Protein AF-A0AAD3DUC2-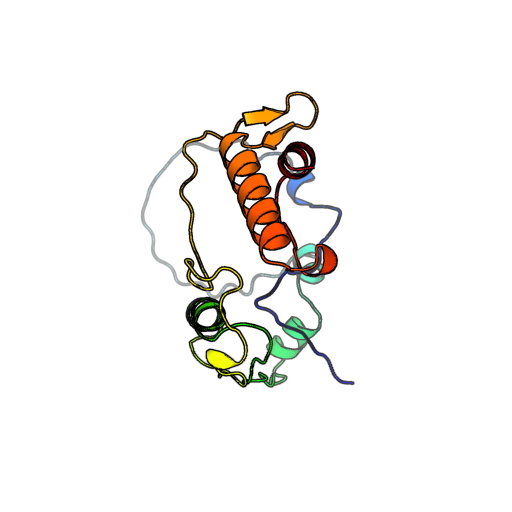F1 (afdb_monomer_lite)

pLDDT: mean 82.4, std 21.51, range [26.19, 97.88]

Secondary structure (DSSP, 8-state):
------TTSPPPP-SS-GGGSS------------------------HHHHHSS-HHHHHHHTTPPP----EE-SS-HHHHHHHHHHTSTT--EESS-GGGG--SSTTS-SS---------EE-TTT--EE-HHHHHHHHHHHHHHHHTT--GGG-----S-HHHHHHH-

Foldseek 3Di:
DDDDDDPLDDFDDDPDDCVVVDDPDPDDDDDDDDDDDDDDDPDPDPPVSVRRQDPVNVCVVVPDDDDDDAEDADAEPVVVVVCCVPPVVVSHDYPDYCVRHDQLAPVDHVDDDDDFPWDWDADPPPRWIATLSVLVVVLVVLVNSVVSPNDPVNDDDDDPTPVHVVSND

Radius of gyration: 22.81 Å; chains: 1; bounding box: 56×49×48 Å

Structure (mmCIF, N/CA/C/O backbone):
data_AF-A0AAD3DUC2-F1
#
_entry.id   AF-A0AAD3DUC2-F1
#
loop_
_atom_site.group_PDB
_atom_site.id
_atom_site.type_symbol
_atom_site.label_atom_id
_atom_site.label_alt_id
_atom_site.label_comp_id
_atom_site.label_asym_id
_atom_site.label_entity_id
_atom_site.label_seq_id
_atom_site.pdbx_PDB_ins_code
_atom_site.Cartn_x
_atom_site.Cartn_y
_atom_site.Cartn_z
_atom_site.occupancy
_atom_site.B_iso_or_equiv
_atom_site.auth_seq_id
_atom_site.auth_comp_id
_atom_site.auth_asym_id
_atom_site.auth_atom_id
_atom_site.pdbx_PDB_model_num
ATOM 1 N N . LEU A 1 1 ? 19.509 -17.961 -17.172 1.00 81.94 1 LEU A N 1
ATOM 2 C CA . LEU A 1 1 ? 19.263 -17.279 -15.880 1.00 81.94 1 LEU A CA 1
ATOM 3 C C . LEU A 1 1 ? 18.233 -16.184 -16.125 1.00 81.94 1 LEU A C 1
ATOM 5 O O . LEU A 1 1 ? 18.435 -15.423 -17.061 1.00 81.94 1 LEU A O 1
ATOM 9 N N . VAL A 1 2 ? 17.156 -16.115 -15.340 1.00 87.25 2 VAL A N 1
ATOM 10 C CA . VAL A 1 2 ? 16.183 -15.008 -15.380 1.00 87.25 2 VAL A CA 1
ATOM 11 C C . VAL A 1 2 ? 16.237 -14.305 -14.029 1.00 87.25 2 VAL A C 1
ATOM 13 O O . VAL A 1 2 ? 16.087 -14.959 -13.000 1.00 87.25 2 VAL A O 1
ATOM 16 N N . ALA A 1 3 ? 16.487 -12.996 -14.031 1.00 89.44 3 ALA A N 1
ATOM 17 C CA . ALA A 1 3 ? 16.441 -12.162 -12.836 1.00 89.44 3 ALA A CA 1
ATOM 18 C C . ALA A 1 3 ? 15.177 -11.298 -12.892 1.00 89.44 3 ALA A C 1
ATOM 20 O O . ALA A 1 3 ? 15.006 -10.523 -13.829 1.00 89.44 3 ALA A O 1
ATOM 21 N N . ALA A 1 4 ? 14.305 -11.438 -11.897 1.00 91.12 4 ALA A N 1
ATOM 22 C CA . ALA A 1 4 ? 13.097 -10.636 -11.757 1.00 91.12 4 ALA A CA 1
ATOM 23 C C . ALA A 1 4 ? 13.209 -9.763 -10.506 1.00 91.12 4 ALA A C 1
ATOM 25 O O . ALA A 1 4 ? 13.701 -10.209 -9.469 1.00 91.12 4 ALA A O 1
ATOM 26 N N . GLY A 1 5 ? 12.760 -8.520 -10.609 1.00 90.31 5 GLY A N 1
ATOM 27 C CA . GLY A 1 5 ? 12.765 -7.571 -9.508 1.00 90.31 5 GLY A CA 1
ATOM 28 C C . GLY A 1 5 ? 12.228 -6.221 -9.952 1.00 90.31 5 GLY A C 1
ATOM 29 O O . GLY A 1 5 ? 12.034 -5.983 -11.143 1.00 90.31 5 GLY A O 1
ATOM 30 N N . ASP A 1 6 ? 12.006 -5.348 -8.979 1.00 92.06 6 ASP A N 1
ATOM 31 C CA . ASP A 1 6 ? 11.613 -3.967 -9.212 1.00 92.06 6 ASP A CA 1
ATOM 32 C C . ASP A 1 6 ? 12.549 -3.043 -8.418 1.00 92.06 6 ASP A C 1
ATOM 34 O O . ASP A 1 6 ? 12.489 -3.029 -7.186 1.00 92.06 6 ASP A O 1
ATOM 38 N N . PRO A 1 7 ? 13.444 -2.298 -9.089 1.00 89.00 7 PRO A N 1
ATOM 39 C CA . PRO A 1 7 ? 14.385 -1.407 -8.419 1.00 89.00 7 PRO A CA 1
ATOM 40 C C . PRO A 1 7 ? 13.712 -0.193 -7.763 1.00 89.00 7 PRO A C 1
ATOM 42 O O . PRO A 1 7 ? 14.381 0.527 -7.027 1.00 89.00 7 PRO A O 1
ATOM 45 N N . LEU A 1 8 ? 12.424 0.050 -8.027 1.00 90.50 8 LEU A N 1
ATOM 46 C CA . LEU A 1 8 ? 11.641 1.138 -7.434 1.00 90.50 8 LEU A CA 1
ATOM 47 C C . LEU A 1 8 ? 10.908 0.711 -6.152 1.00 90.50 8 LEU A C 1
ATOM 49 O O . LEU A 1 8 ? 10.222 1.524 -5.535 1.00 90.50 8 LEU A O 1
ATOM 53 N N . GLN A 1 9 ? 11.049 -0.553 -5.746 1.00 90.50 9 GLN A N 1
ATOM 54 C CA . GLN A 1 9 ? 10.519 -1.084 -4.491 1.00 90.50 9 GLN A CA 1
ATOM 55 C C . GLN A 1 9 ? 11.615 -1.189 -3.421 1.00 90.50 9 GLN A C 1
ATOM 57 O O . GLN A 1 9 ? 12.745 -0.738 -3.610 1.00 90.50 9 GLN A O 1
ATOM 62 N N . LEU A 1 10 ? 11.264 -1.737 -2.253 1.00 85.50 10 LEU A N 1
ATOM 63 C CA . LEU A 1 10 ? 12.157 -1.765 -1.099 1.00 85.50 10 LEU A CA 1
ATOM 64 C C . LEU A 1 10 ? 13.493 -2.462 -1.423 1.00 85.50 10 LEU A C 1
ATOM 66 O O . LEU A 1 10 ? 13.490 -3.592 -1.923 1.00 85.50 10 LEU A O 1
ATOM 70 N N . PRO A 1 11 ? 14.635 -1.827 -1.098 1.00 83.31 11 PRO A N 1
ATOM 71 C CA . PRO A 1 11 ? 15.933 -2.475 -1.189 1.00 83.31 11 PRO A CA 1
ATOM 72 C C . PRO A 1 11 ? 16.061 -3.588 -0.134 1.00 83.31 11 PRO A C 1
ATOM 74 O O . PRO A 1 11 ? 15.280 -3.646 0.823 1.00 83.31 11 PRO A O 1
ATOM 77 N N . PRO A 1 12 ? 17.064 -4.472 -0.267 1.00 83.06 12 PRO A N 1
ATOM 78 C CA . PRO A 1 12 ? 17.346 -5.476 0.749 1.00 83.06 12 PRO A CA 1
ATOM 79 C C . PRO A 1 12 ? 17.644 -4.824 2.104 1.00 83.06 12 PRO A C 1
ATOM 81 O O . PRO A 1 12 ? 18.393 -3.851 2.200 1.00 83.06 12 PRO A O 1
ATOM 84 N N . VAL A 1 13 ? 17.081 -5.399 3.167 1.00 81.88 13 VAL A N 1
ATOM 85 C CA . VAL A 1 13 ? 17.358 -4.973 4.542 1.00 81.88 13 VAL A CA 1
ATOM 86 C C . VAL A 1 13 ? 18.733 -5.493 4.956 1.00 81.88 13 VAL A C 1
ATOM 88 O O . VAL A 1 13 ? 18.964 -6.701 4.970 1.00 81.88 13 VAL A O 1
ATOM 91 N N . ILE A 1 14 ? 19.638 -4.590 5.336 1.00 76.69 14 ILE A N 1
ATOM 92 C CA . ILE A 1 14 ? 20.937 -4.942 5.921 1.00 76.69 14 ILE A CA 1
ATOM 93 C C . ILE A 1 14 ? 20.847 -4.728 7.429 1.00 76.69 14 ILE A C 1
ATOM 95 O O . ILE A 1 14 ? 20.691 -3.602 7.895 1.00 76.69 14 ILE A O 1
ATOM 99 N N . ALA A 1 15 ? 20.940 -5.819 8.191 1.00 65.06 15 ALA A N 1
ATOM 100 C CA . ALA A 1 15 ? 20.761 -5.826 9.645 1.00 65.06 15 ALA A CA 1
ATOM 101 C C . ALA A 1 15 ? 21.786 -4.967 10.415 1.00 65.06 15 ALA A C 1
ATOM 103 O O . ALA A 1 15 ? 21.543 -4.615 11.567 1.00 65.06 15 ALA A O 1
ATOM 104 N N . THR A 1 16 ? 22.905 -4.601 9.784 1.00 59.59 16 THR A N 1
ATOM 105 C CA . THR A 1 16 ? 23.967 -3.795 10.393 1.00 59.59 16 THR A CA 1
ATOM 106 C C . THR A 1 16 ? 24.110 -2.472 9.641 1.00 59.59 16 THR A C 1
ATOM 108 O O . THR A 1 16 ? 24.764 -2.425 8.596 1.00 59.59 16 THR A O 1
ATOM 111 N N . PRO A 1 17 ? 23.530 -1.367 10.130 1.00 50.50 17 PRO A N 1
ATOM 112 C CA . PRO A 1 17 ? 23.791 -0.075 9.534 1.00 50.50 17 PRO A CA 1
ATOM 113 C C . PRO A 1 17 ? 25.179 0.392 9.975 1.00 50.50 17 PRO A C 1
ATOM 115 O O . PRO A 1 17 ? 25.381 0.792 11.118 1.00 50.50 17 PRO A O 1
ATOM 118 N N . ALA A 1 18 ? 26.145 0.394 9.061 1.00 48.81 18 ALA A N 1
ATOM 119 C CA . ALA A 1 18 ? 27.478 0.936 9.324 1.00 48.81 18 ALA A CA 1
ATOM 120 C C . ALA A 1 18 ? 27.487 2.444 9.656 1.00 48.81 18 ALA A C 1
ATOM 122 O O . ALA A 1 18 ? 28.507 2.958 10.109 1.00 48.81 18 ALA A O 1
ATOM 123 N N . TYR A 1 19 ? 26.367 3.164 9.485 1.00 52.09 19 TYR A N 1
ATOM 124 C CA . TYR A 1 19 ? 26.256 4.547 9.965 1.00 52.09 19 TYR A CA 1
ATOM 125 C C . TYR A 1 19 ? 26.292 4.635 11.502 1.00 52.09 19 TYR A C 1
ATOM 127 O O . TYR A 1 19 ? 26.652 5.679 12.033 1.00 52.09 19 TYR A O 1
ATOM 135 N N . LEU A 1 20 ? 25.980 3.546 12.220 1.00 45.53 20 LEU A N 1
ATOM 136 C CA . LEU A 1 20 ? 26.157 3.451 13.675 1.00 45.53 20 LEU A CA 1
ATOM 137 C C . LEU A 1 20 ? 27.611 3.159 14.085 1.00 45.53 20 LEU A C 1
ATOM 139 O O . LEU A 1 20 ? 27.929 3.197 15.270 1.00 45.53 20 LEU A O 1
ATOM 143 N N . SER A 1 21 ? 28.493 2.851 13.129 1.00 44.12 21 SER A N 1
ATOM 144 C CA . SER A 1 21 ? 29.914 2.560 13.367 1.00 44.12 21 SER A CA 1
ATOM 145 C C . SER A 1 21 ? 30.833 3.736 13.024 1.00 44.12 21 SER A C 1
ATOM 147 O O . SER A 1 21 ? 32.033 3.662 13.283 1.00 44.12 21 SER A O 1
ATOM 149 N N . LEU A 1 22 ? 30.297 4.816 12.446 1.00 43.44 22 LEU A N 1
ATOM 150 C CA . LEU A 1 22 ? 31.046 6.049 12.231 1.00 43.44 22 LEU A CA 1
ATOM 151 C C . LEU A 1 22 ? 30.968 6.898 13.509 1.00 43.44 22 LEU A C 1
ATOM 153 O O . LEU A 1 22 ? 29.860 7.212 13.951 1.00 43.44 22 LEU A O 1
ATOM 157 N N . PRO A 1 23 ? 32.102 7.285 14.124 1.00 39.66 23 PRO A N 1
ATOM 158 C CA . PRO A 1 23 ? 32.070 8.261 15.202 1.00 39.66 23 PRO A CA 1
ATOM 159 C C . PRO A 1 23 ? 31.439 9.549 14.668 1.00 39.66 23 PRO A C 1
ATOM 161 O O . PRO A 1 23 ? 31.777 10.000 13.572 1.00 39.66 23 PRO A O 1
ATOM 164 N N . ALA A 1 24 ? 30.502 10.118 15.429 1.00 43.56 24 ALA A N 1
ATOM 165 C CA . ALA A 1 24 ? 29.876 11.390 15.097 1.00 43.56 24 ALA A CA 1
ATOM 166 C C . ALA A 1 24 ? 30.976 12.432 14.846 1.00 43.56 24 ALA A C 1
ATOM 168 O O . ALA A 1 24 ? 31.739 12.761 15.756 1.00 43.56 24 ALA A O 1
ATOM 169 N N . GLN A 1 25 ? 31.099 12.917 13.608 1.00 45.94 25 GLN A N 1
ATOM 170 C CA . GLN A 1 25 ? 32.022 14.007 13.324 1.00 45.94 25 GLN A CA 1
ATOM 171 C C . GLN A 1 25 ? 31.506 15.266 14.032 1.00 45.94 25 GLN A C 1
ATOM 173 O O . GLN A 1 25 ? 30.327 15.600 13.881 1.00 45.94 25 GLN A O 1
ATOM 178 N N . PRO A 1 26 ? 32.340 15.960 14.825 1.00 36.28 26 PRO A N 1
ATOM 179 C CA . PRO A 1 26 ? 31.926 17.206 15.442 1.00 36.28 26 PRO A CA 1
ATOM 180 C C . PRO A 1 26 ? 31.645 18.235 14.344 1.00 36.28 26 PRO A C 1
ATOM 182 O O . PRO A 1 26 ? 32.423 18.381 13.402 1.00 36.28 26 PRO A O 1
ATOM 185 N N . ALA A 1 27 ? 30.519 18.938 14.470 1.00 36.97 27 ALA A N 1
ATOM 186 C CA . ALA A 1 27 ? 30.136 20.013 13.569 1.00 36.97 27 ALA A CA 1
ATOM 187 C C . ALA A 1 27 ? 31.224 21.102 13.564 1.00 36.97 27 ALA A C 1
ATOM 189 O O . ALA A 1 27 ? 31.368 21.854 14.529 1.00 36.97 27 ALA A O 1
ATOM 190 N N . SER A 1 28 ? 32.005 21.183 12.487 1.00 37.00 28 SER A N 1
ATOM 191 C CA . SER A 1 28 ? 32.945 22.279 12.270 1.00 37.00 28 SER A CA 1
ATOM 192 C C . SER A 1 28 ? 32.187 23.504 11.764 1.00 37.00 28 SER A C 1
ATOM 194 O O . SER A 1 28 ? 31.599 23.488 10.683 1.00 37.00 28 SER A O 1
ATOM 196 N N . ALA A 1 29 ? 32.207 24.563 12.565 1.00 34.62 29 ALA A N 1
ATOM 197 C CA . ALA A 1 29 ? 31.701 25.877 12.216 1.00 34.62 29 ALA A CA 1
ATOM 198 C C . ALA A 1 29 ? 32.549 26.549 11.117 1.00 34.62 29 ALA A C 1
ATOM 200 O O . ALA A 1 29 ? 33.775 26.538 11.196 1.00 34.62 29 ALA A O 1
ATOM 201 N N . GLY A 1 30 ? 31.882 27.232 10.178 1.00 29.39 30 GLY A N 1
ATOM 202 C CA . GLY A 1 30 ? 32.434 28.409 9.496 1.00 29.39 30 GLY A CA 1
ATOM 203 C C . GLY A 1 30 ? 32.543 28.354 7.967 1.00 29.39 30 GLY A C 1
ATOM 204 O O . GLY A 1 30 ? 33.214 27.496 7.412 1.00 29.39 30 GLY A O 1
ATOM 205 N N . GLY A 1 31 ? 31.980 29.385 7.319 1.00 27.81 31 GLY A N 1
ATOM 206 C CA . GLY A 1 31 ? 32.578 30.011 6.133 1.00 27.81 31 GLY A CA 1
ATOM 207 C C . GLY A 1 31 ? 31.928 29.715 4.781 1.00 27.81 31 GLY A C 1
ATOM 208 O O . GLY A 1 31 ? 32.270 28.744 4.120 1.00 27.81 31 GLY A O 1
ATOM 209 N N . ALA A 1 32 ? 31.055 30.616 4.328 1.00 33.28 32 ALA A N 1
ATOM 210 C CA . ALA A 1 32 ? 30.592 30.683 2.947 1.00 33.28 32 ALA A CA 1
ATOM 211 C C . ALA A 1 32 ? 31.626 31.397 2.059 1.00 33.28 32 ALA A C 1
ATOM 213 O O . ALA A 1 32 ? 31.958 32.545 2.343 1.00 33.28 32 ALA A O 1
ATOM 214 N N . THR A 1 33 ? 32.046 30.774 0.953 1.00 28.34 33 THR A N 1
ATOM 215 C CA . THR A 1 33 ? 32.558 31.459 -0.249 1.00 28.34 33 THR A CA 1
ATOM 216 C C . THR A 1 33 ? 32.316 30.620 -1.513 1.00 28.34 33 THR A C 1
ATOM 218 O O . THR A 1 33 ? 32.416 29.396 -1.516 1.00 28.34 33 THR A O 1
ATOM 221 N N . HIS A 1 34 ? 31.946 31.319 -2.588 1.00 31.34 34 HIS A N 1
ATOM 222 C CA . HIS A 1 34 ? 31.639 30.818 -3.929 1.00 31.34 34 HIS A CA 1
ATOM 223 C C . HIS A 1 34 ? 32.841 30.185 -4.654 1.00 31.34 34 HIS A C 1
ATOM 225 O O . HIS A 1 34 ? 33.952 30.704 -4.583 1.00 31.34 34 HIS A O 1
ATOM 231 N N . GLY A 1 35 ? 32.580 29.163 -5.479 1.00 26.19 35 GLY A N 1
ATOM 232 C CA . GLY A 1 35 ? 33.527 28.664 -6.481 1.00 26.19 35 GLY A CA 1
ATOM 233 C C . GLY A 1 35 ? 32.955 27.527 -7.333 1.00 26.19 35 GLY A C 1
ATOM 234 O O . GLY A 1 35 ? 32.665 26.450 -6.829 1.00 26.19 35 GLY A O 1
ATOM 235 N N . SER A 1 36 ? 32.788 27.787 -8.630 1.00 36.44 36 SER A N 1
ATOM 236 C CA . SER A 1 36 ? 32.402 26.835 -9.680 1.00 36.44 36 SER A CA 1
ATOM 237 C C . SER A 1 36 ? 33.506 25.802 -9.943 1.00 36.44 36 SER A C 1
ATOM 239 O O . SER A 1 36 ? 34.651 26.203 -10.133 1.00 36.44 36 SER A O 1
ATOM 241 N N . SER A 1 37 ? 33.158 24.518 -10.091 1.00 29.09 37 SER A N 1
ATOM 242 C CA . SER A 1 37 ? 33.902 23.579 -10.948 1.00 29.09 37 SER A CA 1
ATOM 243 C C . SER A 1 37 ? 33.121 22.282 -11.178 1.00 29.09 37 SER A C 1
ATOM 245 O O . SER A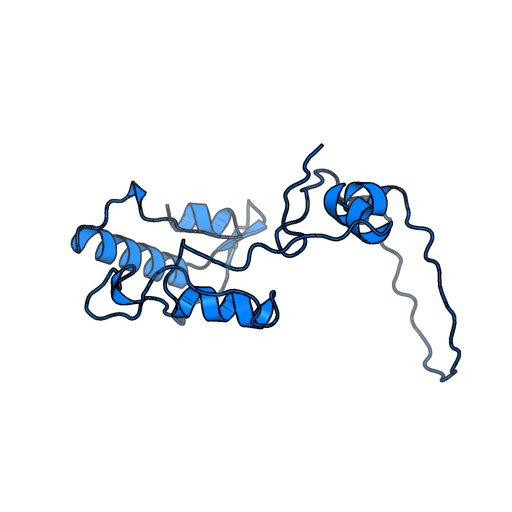 1 37 ? 32.673 21.632 -10.234 1.00 29.09 37 SER A O 1
ATOM 247 N N . ALA A 1 38 ? 32.982 21.907 -12.448 1.00 40.22 38 ALA A N 1
ATOM 248 C CA . ALA A 1 38 ? 32.548 20.592 -12.884 1.00 40.22 38 ALA A CA 1
ATOM 249 C C . ALA A 1 38 ? 33.624 19.545 -12.554 1.00 40.22 38 ALA A C 1
ATOM 251 O O . ALA A 1 38 ? 34.792 19.725 -12.890 1.00 40.22 38 ALA A O 1
ATOM 252 N N . ALA A 1 39 ? 33.224 18.424 -11.954 1.00 30.69 39 ALA A N 1
ATOM 253 C CA . ALA A 1 39 ? 34.073 17.246 -11.844 1.00 30.69 39 ALA A CA 1
ATOM 254 C C . ALA A 1 39 ? 33.217 15.981 -11.936 1.00 30.69 39 ALA A C 1
ATOM 256 O O . ALA A 1 39 ? 32.397 15.681 -11.069 1.00 30.69 39 ALA A O 1
ATOM 257 N N . SER A 1 40 ? 33.432 15.243 -13.021 1.00 42.44 40 SER A N 1
ATOM 258 C CA . SER A 1 40 ? 33.053 13.848 -13.187 1.00 42.44 40 SER A CA 1
ATOM 259 C C . SER A 1 40 ? 33.671 13.015 -12.060 1.00 42.44 40 SER A C 1
ATOM 261 O O . SER A 1 40 ? 34.857 12.692 -12.093 1.00 42.44 40 SER A O 1
ATOM 263 N N . GLY A 1 41 ? 32.877 12.692 -11.044 1.00 29.44 41 GLY A N 1
ATOM 264 C CA . GLY A 1 41 ? 33.273 11.800 -9.964 1.00 29.44 41 GLY A CA 1
ATOM 265 C C . GLY A 1 41 ? 32.785 10.388 -10.246 1.00 29.44 41 GLY A C 1
ATOM 266 O O . GLY A 1 41 ? 31.637 10.061 -9.956 1.00 29.44 41 GLY A O 1
ATOM 267 N N . THR A 1 42 ? 33.651 9.524 -10.774 1.00 42.97 42 THR A N 1
ATOM 268 C CA . THR A 1 42 ? 33.502 8.077 -10.588 1.00 42.97 42 THR A CA 1
ATOM 269 C C . THR A 1 42 ? 33.694 7.795 -9.102 1.00 42.97 42 THR A C 1
ATOM 271 O O . THR A 1 42 ? 34.816 7.592 -8.640 1.00 42.97 42 THR A O 1
ATOM 274 N N . ALA A 1 43 ? 32.606 7.868 -8.336 1.00 43.62 43 ALA A N 1
ATOM 275 C CA . ALA A 1 43 ? 32.611 7.524 -6.926 1.00 43.62 43 ALA A CA 1
ATOM 276 C C . ALA A 1 43 ? 32.988 6.043 -6.801 1.00 43.62 43 ALA A C 1
ATOM 278 O O . ALA A 1 43 ? 32.229 5.160 -7.211 1.00 43.62 43 ALA A O 1
ATOM 279 N N . SER A 1 44 ? 34.179 5.764 -6.272 1.00 45.09 44 SER A N 1
ATOM 280 C CA . SER A 1 44 ? 34.561 4.423 -5.850 1.00 45.09 44 SER A CA 1
ATOM 281 C C . SER A 1 44 ? 33.671 4.030 -4.670 1.00 45.09 44 SER A C 1
ATOM 283 O O . SER A 1 44 ? 33.920 4.364 -3.514 1.00 45.09 44 SER A O 1
ATOM 285 N N . ALA A 1 45 ? 32.570 3.363 -5.005 1.00 51.38 45 ALA A N 1
ATOM 286 C CA . ALA A 1 45 ? 31.587 2.823 -4.083 1.00 51.38 45 ALA A CA 1
ATOM 287 C C . ALA A 1 45 ? 32.271 1.965 -3.006 1.00 51.38 45 ALA A C 1
ATOM 289 O O . ALA A 1 45 ? 32.913 0.959 -3.314 1.00 51.38 45 ALA A O 1
ATOM 290 N N . GLY A 1 46 ? 32.151 2.370 -1.739 1.00 56.31 46 GLY A N 1
ATOM 291 C CA . GLY A 1 46 ? 32.673 1.601 -0.611 1.00 56.31 46 GLY A CA 1
ATOM 292 C C . GLY A 1 46 ? 32.005 0.218 -0.485 1.00 56.31 46 GLY A C 1
ATOM 293 O O . GLY A 1 46 ? 30.946 -0.017 -1.071 1.00 56.31 46 GLY A O 1
ATOM 294 N N . PRO A 1 47 ? 32.564 -0.704 0.325 1.00 56.12 47 PRO A N 1
ATOM 295 C CA . PRO A 1 47 ? 32.103 -2.097 0.423 1.00 56.12 47 PRO A CA 1
ATOM 296 C C . PRO A 1 47 ? 30.604 -2.258 0.724 1.00 56.12 47 PRO A C 1
ATOM 298 O O . PRO A 1 47 ? 29.973 -3.216 0.284 1.00 56.12 47 PRO A O 1
ATOM 301 N N . LEU A 1 48 ? 30.017 -1.299 1.440 1.00 55.47 48 LEU A N 1
ATOM 302 C CA . LEU A 1 48 ? 28.615 -1.309 1.861 1.00 55.47 48 LEU A CA 1
ATOM 303 C C . LEU A 1 48 ? 27.644 -0.900 0.747 1.00 55.47 48 LEU A C 1
ATOM 305 O O . LEU A 1 48 ? 26.536 -1.428 0.685 1.00 55.47 48 LEU A O 1
ATOM 309 N N . ASP A 1 49 ? 28.075 -0.032 -0.173 1.00 64.19 49 ASP A N 1
ATOM 310 C CA . ASP A 1 49 ? 27.279 0.342 -1.351 1.00 64.19 49 ASP A CA 1
ATOM 311 C C . ASP A 1 49 ? 27.127 -0.851 -2.315 1.00 64.19 49 ASP A C 1
ATOM 313 O O . ASP A 1 49 ? 26.147 -0.961 -3.049 1.00 64.19 49 ASP A O 1
ATOM 317 N N . SER A 1 50 ? 28.053 -1.818 -2.251 1.00 68.00 50 SER A N 1
ATOM 318 C CA . SER A 1 50 ? 27.945 -3.069 -3.009 1.00 68.00 50 SER A CA 1
ATOM 319 C C . SER A 1 50 ? 26.854 -4.011 -2.480 1.00 68.00 50 SER A C 1
ATOM 321 O O . SER A 1 50 ? 26.206 -4.687 -3.279 1.00 68.00 50 SER A O 1
ATOM 323 N N . LEU A 1 51 ? 26.614 -4.036 -1.160 1.00 75.62 51 LEU A N 1
ATOM 324 C CA . LEU A 1 51 ? 25.618 -4.916 -0.530 1.00 75.62 51 LEU A CA 1
ATOM 325 C C . LEU A 1 51 ? 24.194 -4.370 -0.658 1.00 75.62 51 LEU A C 1
ATOM 327 O O . LEU A 1 51 ? 23.245 -5.142 -0.774 1.00 75.62 51 LEU A O 1
ATOM 331 N N . LEU A 1 52 ? 24.047 -3.044 -0.669 1.00 75.56 52 LEU A N 1
ATOM 332 C CA . LEU A 1 52 ? 22.757 -2.379 -0.867 1.00 75.56 52 LEU A CA 1
ATOM 333 C C . LEU A 1 52 ? 22.276 -2.429 -2.316 1.00 75.56 52 LEU A C 1
ATOM 335 O O . LEU A 1 52 ? 21.125 -2.091 -2.579 1.00 75.56 52 LEU A O 1
ATOM 339 N N . ARG A 1 53 ? 23.135 -2.846 -3.253 1.00 83.44 53 ARG A N 1
ATOM 340 C CA . ARG A 1 53 ? 22.845 -2.861 -4.685 1.00 83.44 53 ARG A CA 1
ATOM 341 C C . ARG A 1 53 ? 22.466 -4.273 -5.148 1.00 83.44 53 ARG A C 1
ATOM 343 O O . ARG A 1 53 ? 23.350 -5.116 -5.341 1.00 83.44 53 ARG A O 1
ATOM 350 N N . PRO A 1 54 ? 21.170 -4.554 -5.391 1.00 87.69 54 PRO A N 1
ATOM 351 C CA . PRO A 1 54 ? 20.732 -5.868 -5.843 1.00 87.69 54 PRO A CA 1
ATOM 352 C C . PRO A 1 54 ? 21.420 -6.286 -7.144 1.00 87.69 54 PRO A C 1
ATOM 354 O O . PRO A 1 54 ? 21.733 -5.450 -7.996 1.00 87.69 54 PRO A O 1
ATOM 357 N N . LEU A 1 55 ? 21.594 -7.598 -7.338 1.00 88.62 55 LEU A N 1
ATOM 358 C CA . LEU A 1 55 ? 22.145 -8.158 -8.579 1.00 88.62 55 LEU A CA 1
ATOM 359 C C . LEU A 1 55 ? 21.417 -7.616 -9.819 1.00 88.62 55 LEU A C 1
ATOM 361 O O . LEU A 1 55 ? 22.077 -7.245 -10.780 1.00 88.62 55 LEU A O 1
ATOM 365 N N . PHE A 1 56 ? 20.086 -7.509 -9.769 1.00 90.31 56 PHE A N 1
ATOM 366 C CA . PHE A 1 56 ? 19.272 -6.958 -10.855 1.00 90.31 56 PHE A CA 1
ATOM 367 C C . PHE A 1 56 ? 19.718 -5.545 -11.272 1.00 90.31 56 PHE A C 1
ATOM 369 O O . PHE A 1 56 ? 19.911 -5.276 -12.454 1.00 90.31 56 PHE A O 1
ATOM 376 N N . VAL A 1 57 ? 19.964 -4.663 -10.297 1.00 88.19 57 VAL A N 1
ATOM 377 C CA . VAL A 1 57 ? 20.418 -3.285 -10.545 1.00 88.19 57 VAL A CA 1
ATOM 378 C C . VAL A 1 57 ? 21.814 -3.283 -11.163 1.00 88.19 57 VAL A C 1
ATOM 380 O O . VAL A 1 57 ? 22.062 -2.559 -12.123 1.00 88.19 57 VAL A O 1
ATOM 383 N N . ARG A 1 58 ? 22.720 -4.132 -10.658 1.00 89.56 58 ARG A N 1
ATOM 384 C CA . ARG A 1 58 ? 24.075 -4.272 -11.217 1.00 89.56 58 ARG A CA 1
ATOM 385 C C . ARG A 1 58 ? 24.047 -4.761 -12.661 1.00 89.56 58 ARG A C 1
ATOM 387 O O . ARG A 1 58 ? 24.760 -4.204 -13.485 1.00 89.56 58 ARG A O 1
ATOM 394 N N . LEU A 1 59 ? 23.212 -5.755 -12.970 1.00 90.50 59 LEU A N 1
ATOM 395 C CA . LEU A 1 59 ? 23.034 -6.262 -14.334 1.00 90.50 59 LEU A CA 1
ATOM 396 C C . LEU A 1 59 ? 22.532 -5.157 -15.272 1.00 90.50 59 LEU A C 1
ATOM 398 O O .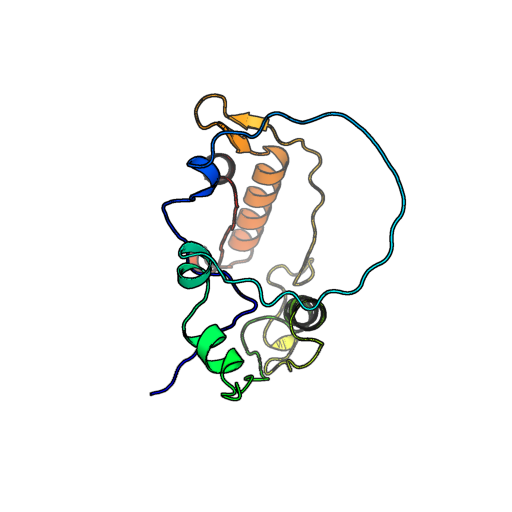 LEU A 1 59 ? 23.078 -4.988 -16.359 1.00 90.50 59 LEU A O 1
ATOM 402 N N . SER A 1 60 ? 21.562 -4.356 -14.828 1.00 88.38 60 SER A N 1
ATOM 403 C CA . SER A 1 60 ? 21.065 -3.235 -15.629 1.00 88.38 60 SER A CA 1
ATOM 404 C C . SER A 1 60 ? 22.142 -2.175 -15.897 1.00 88.38 60 SER A C 1
ATOM 406 O O . SER A 1 60 ? 22.249 -1.675 -17.014 1.00 88.38 60 SER A O 1
ATOM 408 N N . GLN A 1 61 ? 22.994 -1.880 -14.910 1.00 88.50 61 GLN A N 1
ATOM 409 C CA . GLN A 1 61 ? 24.086 -0.906 -15.041 1.00 88.50 61 GLN A CA 1
ATOM 410 C C . GLN A 1 61 ? 25.210 -1.356 -15.983 1.00 88.50 61 GLN A C 1
ATOM 412 O O . GLN A 1 61 ? 25.826 -0.510 -16.625 1.00 88.50 61 GLN A O 1
ATOM 417 N N . ILE A 1 62 ? 25.480 -2.661 -16.087 1.00 92.50 62 ILE A N 1
ATOM 418 C CA . ILE A 1 62 ? 26.488 -3.199 -17.021 1.00 92.50 62 ILE A CA 1
ATOM 419 C C . ILE A 1 62 ? 25.940 -3.400 -18.445 1.00 92.50 62 ILE A C 1
ATOM 421 O O . ILE A 1 62 ? 26.593 -4.037 -19.267 1.00 92.50 62 ILE A O 1
ATOM 425 N N . GLY A 1 63 ? 24.757 -2.854 -18.745 1.00 90.50 63 GLY A N 1
ATOM 426 C CA . GLY A 1 63 ? 24.193 -2.813 -20.093 1.00 90.50 63 GLY A CA 1
ATOM 427 C C . GLY A 1 63 ? 23.180 -3.912 -20.414 1.00 90.50 63 GLY A C 1
ATOM 428 O O . GLY A 1 63 ? 22.770 -4.016 -21.567 1.00 90.50 63 GLY A O 1
ATOM 429 N N . HIS A 1 64 ? 22.741 -4.717 -19.438 1.00 91.81 64 HIS A N 1
ATOM 430 C CA . HIS A 1 64 ? 21.606 -5.614 -19.671 1.00 91.81 64 HIS A CA 1
ATOM 431 C C . HIS A 1 64 ? 20.292 -4.828 -19.652 1.00 91.81 64 HIS A C 1
ATOM 433 O O . HIS A 1 64 ? 19.941 -4.191 -18.658 1.00 91.81 64 HIS A O 1
ATOM 439 N N . GLU A 1 65 ? 19.538 -4.898 -20.745 1.00 90.62 65 GLU A N 1
ATOM 440 C CA . GLU A 1 65 ? 18.221 -4.274 -20.824 1.00 90.62 65 GLU A CA 1
ATOM 441 C C . GLU A 1 65 ? 17.234 -4.971 -19.875 1.00 90.62 65 GLU A C 1
ATOM 443 O O . GLU A 1 65 ? 17.177 -6.201 -19.799 1.00 90.62 65 GLU A O 1
ATOM 448 N N . SER A 1 66 ? 16.460 -4.179 -19.129 1.00 91.50 66 SER A N 1
ATOM 449 C CA . SER A 1 66 ? 15.367 -4.693 -18.307 1.00 91.50 66 SER A CA 1
ATOM 450 C C . SER A 1 66 ? 14.041 -4.551 -19.047 1.00 91.50 66 SER A C 1
ATOM 452 O O . SER A 1 66 ? 13.737 -3.509 -19.626 1.00 91.50 66 SER A O 1
ATOM 454 N N . HIS A 1 67 ? 13.226 -5.602 -19.003 1.00 93.81 67 HIS A N 1
ATOM 455 C CA . HIS A 1 67 ? 11.894 -5.587 -19.595 1.00 93.81 67 HIS A CA 1
ATOM 456 C C . HIS A 1 67 ? 10.850 -5.277 -18.523 1.00 93.81 67 HIS A C 1
ATOM 458 O O . HIS A 1 67 ? 10.603 -6.085 -17.627 1.00 93.81 67 HIS A O 1
ATOM 464 N N . LEU A 1 68 ? 10.227 -4.102 -18.622 1.00 94.81 68 LEU A N 1
ATOM 465 C CA . LEU A 1 68 ? 9.124 -3.717 -17.748 1.00 94.81 68 LEU A CA 1
ATOM 466 C C . LEU A 1 68 ? 7.837 -4.431 -18.176 1.00 94.81 68 LEU A C 1
ATOM 468 O O . LEU A 1 68 ? 7.380 -4.274 -19.309 1.00 94.81 68 LEU A O 1
ATOM 472 N N . LEU A 1 69 ? 7.212 -5.156 -17.248 1.00 96.06 69 LEU A N 1
ATOM 473 C CA . LEU A 1 69 ? 5.849 -5.648 -17.431 1.00 96.06 69 LEU A CA 1
ATOM 474 C C . LEU A 1 69 ? 4.877 -4.488 -17.222 1.00 96.06 69 LEU A C 1
ATOM 476 O O . LEU A 1 69 ? 4.802 -3.913 -16.140 1.00 96.06 69 LEU A O 1
ATOM 480 N N . THR A 1 70 ? 4.149 -4.126 -18.273 1.00 96.88 70 THR A N 1
ATOM 481 C CA . THR A 1 70 ? 3.367 -2.886 -18.293 1.00 96.88 70 THR A CA 1
ATOM 482 C C . THR A 1 70 ? 1.933 -3.043 -17.808 1.00 96.88 70 THR A C 1
ATOM 484 O O . THR A 1 70 ? 1.285 -2.030 -17.609 1.00 96.88 70 THR A O 1
ATOM 487 N N . TYR A 1 71 ? 1.416 -4.254 -17.585 1.00 97.50 71 TYR A N 1
ATOM 488 C CA . TYR A 1 71 ? 0.041 -4.455 -17.110 1.00 97.50 71 TYR A CA 1
ATOM 489 C C . TYR A 1 71 ? -0.008 -4.797 -15.619 1.00 97.50 71 TYR A C 1
ATOM 491 O O . TYR A 1 71 ? 0.640 -5.747 -15.179 1.00 97.50 71 TYR A O 1
ATOM 499 N N . GLN A 1 72 ? -0.826 -4.070 -14.855 1.00 96.88 72 GLN A N 1
ATOM 500 C CA . GLN A 1 72 ? -1.142 -4.377 -13.458 1.00 96.88 72 GLN A CA 1
ATOM 501 C C . GLN A 1 72 ? -2.561 -4.958 -13.348 1.00 96.88 72 GLN A C 1
ATOM 503 O O . GLN A 1 72 ? -3.489 -4.454 -13.975 1.00 96.88 72 GLN A O 1
ATOM 508 N N . TYR A 1 73 ? -2.733 -6.007 -12.541 1.00 97.31 73 TYR A N 1
ATOM 509 C CA . TYR A 1 73 ? -4.018 -6.707 -12.358 1.00 97.31 73 TYR A CA 1
ATOM 510 C C . TYR A 1 73 ? -4.493 -6.725 -10.896 1.00 97.31 73 TYR A C 1
ATOM 512 O O . TYR A 1 73 ? -5.448 -7.425 -10.550 1.00 97.31 73 TYR A O 1
ATOM 520 N N . ARG A 1 74 ? -3.798 -6.024 -9.993 1.00 95.69 74 ARG A N 1
ATOM 521 C CA . ARG A 1 74 ? -4.012 -6.154 -8.547 1.00 95.69 74 ARG A CA 1
ATOM 522 C C . ARG A 1 74 ? -5.068 -5.180 -8.045 1.00 95.69 74 ARG A C 1
ATOM 524 O O . ARG A 1 74 ? -6.041 -5.622 -7.441 1.00 95.69 74 ARG A O 1
ATOM 531 N N . CYS A 1 75 ? -4.879 -3.882 -8.265 1.00 95.56 75 CYS A N 1
ATOM 532 C CA . CYS A 1 75 ? -5.657 -2.836 -7.599 1.00 95.56 75 CYS A CA 1
ATOM 533 C C . CYS A 1 75 ? -6.542 -2.035 -8.564 1.00 95.56 75 CYS A C 1
ATOM 535 O O . CYS A 1 75 ? -6.375 -2.086 -9.779 1.00 95.56 75 CYS A O 1
ATOM 537 N N . HIS A 1 76 ? -7.506 -1.301 -8.000 1.00 97.06 76 HIS A N 1
ATOM 538 C CA . HIS A 1 76 ? -8.394 -0.406 -8.744 1.00 97.06 76 HIS A CA 1
ATOM 539 C C . HIS A 1 76 ? -7.591 0.653 -9.539 1.00 97.06 76 HIS A C 1
ATOM 541 O O . HIS A 1 76 ? -6.618 1.172 -8.986 1.00 97.06 76 HIS A O 1
ATOM 547 N N . PRO A 1 77 ? -8.008 1.057 -10.760 1.00 96.75 77 PRO A N 1
ATOM 548 C CA . PRO A 1 77 ? -7.295 2.052 -11.581 1.00 96.75 77 PRO A CA 1
ATOM 549 C C . PRO A 1 77 ? -6.944 3.375 -10.871 1.00 96.75 77 PRO A C 1
ATOM 551 O O . PRO A 1 77 ? -5.909 3.985 -11.123 1.00 96.75 77 PRO A O 1
ATOM 554 N N . GLN A 1 78 ? -7.780 3.824 -9.926 1.00 95.19 78 GLN A N 1
ATOM 555 C CA . GLN A 1 78 ? -7.475 5.021 -9.121 1.00 95.19 78 GLN A CA 1
ATOM 556 C C . GLN A 1 78 ? -6.286 4.822 -8.163 1.00 95.19 78 GLN A C 1
ATOM 558 O O . GLN A 1 78 ? -5.548 5.770 -7.912 1.00 95.19 78 GLN A O 1
ATOM 563 N N . LEU A 1 79 ? -6.092 3.609 -7.631 1.00 96.19 79 LEU A N 1
ATOM 564 C CA . LEU A 1 79 ? -4.965 3.277 -6.753 1.00 96.19 79 LEU A CA 1
ATOM 565 C C . LEU A 1 79 ? -3.671 3.133 -7.563 1.00 96.19 79 LEU A C 1
ATOM 567 O O . LEU A 1 79 ? -2.649 3.720 -7.206 1.00 96.19 79 LEU A O 1
ATOM 571 N N . SER A 1 80 ? -3.711 2.372 -8.663 1.00 96.75 80 SER A N 1
ATOM 572 C CA . SER A 1 80 ? -2.545 2.165 -9.532 1.00 96.75 80 SER A CA 1
ATOM 573 C C . SER A 1 80 ? -2.069 3.466 -10.172 1.00 96.75 80 SER A C 1
ATOM 575 O O . SER A 1 80 ? -0.861 3.669 -10.290 1.00 96.75 80 SER A O 1
ATOM 577 N N . GLY A 1 81 ? -2.986 4.372 -10.527 1.00 96.75 81 GLY A N 1
ATOM 578 C CA . GLY A 1 81 ? -2.671 5.661 -11.142 1.00 96.75 81 GLY A CA 1
ATOM 579 C C . GLY A 1 81 ? -1.676 6.503 -10.338 1.00 96.75 81 GLY A C 1
ATOM 580 O O . GLY A 1 81 ? -0.776 7.102 -10.925 1.00 96.75 81 GLY A O 1
ATOM 581 N N . ILE A 1 82 ? -1.767 6.488 -9.003 1.00 96.50 82 ILE A N 1
ATOM 582 C CA . ILE A 1 82 ? -0.859 7.244 -8.124 1.00 96.50 82 ILE A CA 1
ATOM 583 C C . ILE A 1 82 ? 0.562 6.691 -8.213 1.00 96.50 82 ILE A C 1
ATOM 585 O O . ILE A 1 82 ? 1.503 7.436 -8.488 1.00 96.50 82 ILE A O 1
ATOM 589 N N . ALA A 1 83 ? 0.723 5.379 -8.028 1.00 96.00 83 ALA A N 1
ATOM 590 C CA . ALA A 1 83 ? 2.032 4.737 -8.110 1.00 96.00 83 ALA A CA 1
ATOM 591 C C . ALA A 1 83 ? 2.618 4.826 -9.529 1.00 96.00 83 ALA A C 1
ATOM 593 O O . ALA A 1 83 ? 3.810 5.074 -9.698 1.00 96.00 83 ALA A O 1
ATOM 594 N N . ASN A 1 84 ? 1.780 4.676 -10.558 1.00 97.44 84 ASN A N 1
ATOM 595 C CA . ASN A 1 84 ? 2.185 4.782 -11.957 1.00 97.44 84 ASN A CA 1
ATOM 596 C C . ASN A 1 84 ? 2.747 6.172 -12.286 1.00 97.44 84 ASN A C 1
ATOM 598 O O . ASN A 1 84 ? 3.799 6.275 -12.916 1.00 97.44 84 ASN A O 1
ATOM 602 N N . ALA A 1 85 ? 2.080 7.234 -11.828 1.00 97.50 85 ALA A N 1
ATOM 603 C CA . ALA A 1 85 ? 2.548 8.604 -12.009 1.00 97.50 85 ALA A CA 1
ATOM 604 C C . ALA A 1 85 ? 3.820 8.893 -11.197 1.00 97.50 85 ALA A C 1
ATOM 606 O O . ALA A 1 85 ? 4.760 9.476 -11.731 1.00 97.50 85 ALA A O 1
ATOM 607 N N . ALA A 1 86 ? 3.868 8.462 -9.933 1.00 96.88 86 ALA A N 1
ATOM 608 C CA . ALA A 1 86 ? 4.972 8.768 -9.026 1.00 96.88 86 ALA A CA 1
ATOM 609 C C . ALA A 1 86 ? 6.269 8.008 -9.349 1.00 96.88 86 ALA A C 1
ATOM 611 O O . ALA A 1 86 ? 7.351 8.577 -9.229 1.00 96.88 86 ALA A O 1
ATOM 612 N N . PHE A 1 87 ? 6.174 6.737 -9.754 1.00 96.31 87 PHE A N 1
ATOM 613 C CA . PHE A 1 87 ? 7.339 5.848 -9.861 1.00 96.31 87 PHE A CA 1
ATOM 614 C C . PHE A 1 87 ? 7.600 5.352 -11.285 1.00 96.31 87 PHE A C 1
ATOM 616 O O . PHE A 1 87 ? 8.751 5.263 -11.703 1.00 96.31 87 PHE A O 1
ATOM 623 N N . TYR A 1 88 ? 6.556 5.062 -12.064 1.00 95.94 88 TYR A N 1
ATOM 624 C CA . TYR A 1 88 ? 6.707 4.388 -13.362 1.00 95.94 88 TYR A CA 1
ATOM 625 C C . TYR A 1 88 ? 6.552 5.317 -14.574 1.00 95.94 88 TYR A C 1
ATOM 627 O O . TYR A 1 88 ? 6.565 4.848 -15.714 1.00 95.94 88 TYR A O 1
ATOM 635 N N . GLY A 1 89 ? 6.416 6.630 -14.358 1.00 95.56 89 GLY A N 1
ATOM 636 C CA . GLY A 1 89 ? 6.310 7.630 -15.425 1.00 95.56 89 GLY A CA 1
ATOM 637 C C . GLY A 1 89 ? 5.117 7.410 -16.361 1.00 95.56 89 GLY A C 1
ATOM 638 O O . GLY A 1 89 ? 5.227 7.672 -17.556 1.00 95.56 89 GLY A O 1
ATOM 639 N N . GLY A 1 90 ? 4.012 6.856 -15.852 1.00 96.75 90 GLY A N 1
ATOM 640 C CA . GLY A 1 90 ? 2.804 6.587 -16.640 1.00 96.75 90 GLY A CA 1
ATOM 641 C C . GLY A 1 90 ? 2.893 5.368 -17.568 1.00 96.75 90 GLY A C 1
ATOM 642 O O . GLY A 1 90 ? 2.016 5.180 -18.408 1.00 96.75 90 GLY A O 1
ATOM 643 N N . LYS A 1 91 ? 3.937 4.536 -17.453 1.00 96.88 91 LYS A N 1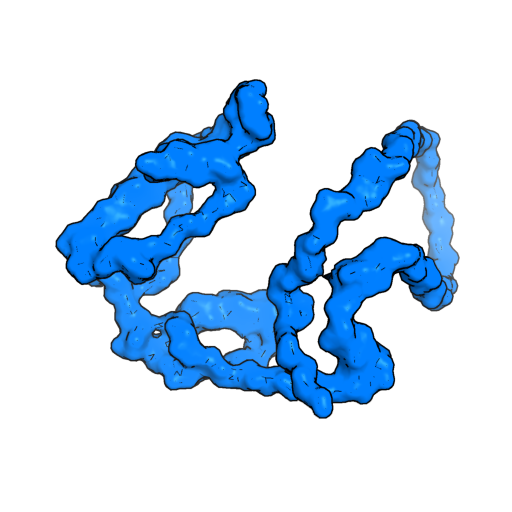
ATOM 644 C CA . LYS A 1 91 ? 4.155 3.377 -18.340 1.00 96.88 91 LYS A CA 1
ATOM 645 C C . LYS A 1 91 ? 3.271 2.170 -18.016 1.00 96.88 91 LYS A C 1
ATOM 647 O O . LYS A 1 91 ? 3.155 1.280 -18.861 1.00 96.88 91 LYS A O 1
ATOM 652 N N . LEU A 1 92 ? 2.677 2.110 -16.821 1.00 97.44 92 LEU A N 1
ATOM 653 C CA . LEU A 1 92 ? 1.768 1.025 -16.448 1.00 97.44 92 LEU A CA 1
ATOM 654 C C . LEU A 1 92 ? 0.371 1.231 -17.049 1.00 97.44 92 LEU A C 1
ATOM 656 O O . LEU A 1 92 ? -0.090 2.35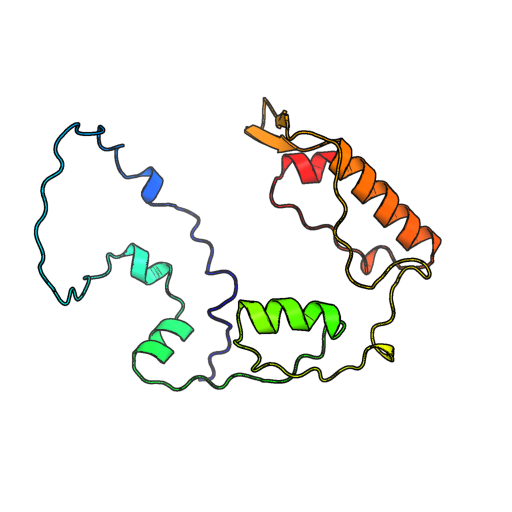5 -17.244 1.00 97.44 92 LEU A O 1
ATOM 660 N N . ARG A 1 93 ? -0.303 0.118 -17.320 1.00 97.75 93 ARG A N 1
ATOM 661 C CA . ARG A 1 93 ? -1.660 -0.011 -17.846 1.00 97.75 93 ARG A CA 1
ATOM 662 C C . ARG A 1 93 ? -2.460 -0.906 -16.912 1.00 97.75 93 ARG A C 1
ATOM 664 O O . ARG A 1 93 ? -1.936 -1.887 -16.384 1.00 97.75 93 ARG A O 1
ATOM 671 N N . ASP A 1 94 ? -3.735 -0.599 -16.744 1.00 97.88 94 ASP A N 1
ATOM 672 C CA . ASP A 1 94 ? -4.620 -1.420 -15.927 1.00 97.88 94 ASP A CA 1
ATOM 673 C C . ASP A 1 94 ? -5.189 -2.572 -16.758 1.00 97.88 94 ASP A C 1
ATOM 675 O O . ASP A 1 94 ? -5.791 -2.369 -17.812 1.00 97.88 94 ASP A O 1
ATOM 679 N N . GLY A 1 95 ? -4.973 -3.797 -16.284 1.00 97.38 95 GLY A N 1
ATOM 680 C CA . GLY A 1 95 ? -5.587 -5.013 -16.816 1.00 97.38 95 GLY A CA 1
ATOM 681 C C . GLY A 1 95 ? -6.926 -5.356 -16.156 1.00 97.38 95 GLY A C 1
ATOM 682 O O . GLY A 1 95 ? -7.553 -6.341 -16.529 1.00 97.38 95 GLY A O 1
ATOM 683 N N . CYS A 1 96 ? -7.359 -4.562 -15.175 1.00 96.31 96 CYS A N 1
ATOM 684 C CA . CYS A 1 96 ? -8.657 -4.662 -14.515 1.00 96.31 96 CYS A CA 1
ATOM 685 C C . CYS A 1 96 ? -9.408 -3.331 -14.599 1.00 96.31 96 CYS A C 1
ATOM 687 O O . CYS A 1 96 ? -8.812 -2.255 -14.533 1.00 96.31 96 CYS A O 1
ATOM 689 N N . SER A 1 97 ? -10.728 -3.405 -14.710 1.00 96.00 97 SER A N 1
ATOM 690 C CA . SER A 1 97 ? -11.614 -2.245 -14.733 1.00 96.00 97 SER A CA 1
ATOM 691 C C . SER A 1 97 ? -11.993 -1.780 -13.323 1.00 96.00 97 SER A C 1
ATOM 693 O O . SER A 1 97 ? -11.847 -2.505 -12.337 1.00 96.00 97 SER A O 1
ATOM 695 N N . ALA A 1 98 ? -12.555 -0.573 -13.226 1.00 94.81 98 ALA A N 1
ATOM 696 C CA . ALA A 1 98 ? -13.124 -0.065 -11.978 1.00 94.81 98 ALA A CA 1
ATOM 697 C C . ALA A 1 98 ? -14.233 -0.983 -11.423 1.00 94.81 98 ALA A C 1
ATOM 699 O O . ALA A 1 98 ? -14.331 -1.211 -10.217 1.00 94.81 98 ALA A O 1
ATOM 700 N N . SER A 1 99 ? -15.031 -1.580 -12.312 1.00 94.12 99 SER A N 1
ATOM 701 C CA . SER A 1 99 ? -16.084 -2.534 -11.952 1.00 94.12 99 SER A CA 1
ATOM 702 C C . SER A 1 99 ? -15.568 -3.862 -11.401 1.00 94.12 99 SER A C 1
ATOM 704 O O . SER A 1 99 ? -16.315 -4.505 -10.665 1.00 94.12 99 SER A O 1
ATOM 706 N N . ASP A 1 100 ? -14.327 -4.251 -11.714 1.00 94.94 100 ASP A N 1
ATOM 707 C CA . ASP A 1 100 ? -13.693 -5.479 -11.202 1.00 94.94 100 ASP A CA 1
ATOM 708 C C . ASP A 1 100 ? -13.107 -5.291 -9.795 1.00 94.94 100 ASP A C 1
ATOM 710 O O . ASP A 1 100 ? -12.719 -6.259 -9.138 1.00 94.94 100 ASP A O 1
ATOM 714 N N . ARG A 1 101 ? -12.977 -4.039 -9.341 1.00 94.19 101 ARG A N 1
ATOM 715 C CA . ARG A 1 101 ? -12.365 -3.647 -8.062 1.00 94.19 101 ARG A CA 1
ATOM 716 C C . ARG A 1 101 ? -13.238 -2.619 -7.341 1.00 94.19 101 ARG A C 1
ATOM 718 O O . ARG A 1 101 ? -12.765 -1.548 -6.969 1.00 94.19 101 ARG A O 1
ATOM 725 N N . ARG A 1 102 ? -14.529 -2.931 -7.196 1.00 91.81 102 ARG A N 1
ATOM 726 C CA . ARG A 1 102 ? -15.516 -2.015 -6.601 1.00 91.81 102 ARG A CA 1
ATOM 727 C C . ARG A 1 102 ? -15.111 -1.598 -5.180 1.00 91.81 102 ARG A C 1
ATOM 729 O O . ARG A 1 102 ? -14.453 -2.378 -4.491 1.00 91.81 102 ARG A O 1
ATOM 736 N N . PRO A 1 103 ? -15.518 -0.400 -4.728 1.00 91.81 103 PRO A N 1
ATOM 737 C CA . PRO A 1 103 ? -15.299 0.016 -3.350 1.00 91.81 103 PRO A CA 1
ATOM 738 C C . PRO A 1 103 ? -15.883 -0.992 -2.357 1.00 91.81 103 PRO A C 1
ATOM 740 O O . PRO A 1 103 ? -16.978 -1.511 -2.571 1.00 91.81 103 PRO A O 1
ATOM 743 N N . LEU A 1 104 ? -15.150 -1.242 -1.271 1.00 92.00 104 LEU A N 1
ATOM 744 C CA . LEU A 1 104 ? -15.553 -2.187 -0.223 1.00 92.00 104 LEU A CA 1
ATOM 745 C C . LEU A 1 104 ? -16.675 -1.638 0.667 1.00 92.00 104 LEU A C 1
ATOM 747 O O . LEU A 1 104 ? -17.431 -2.402 1.252 1.00 92.00 104 LEU A O 1
ATOM 751 N N . LEU A 1 105 ? -16.784 -0.311 0.764 1.00 91.12 105 LEU A N 1
ATOM 752 C CA . LEU A 1 105 ? -17.816 0.373 1.535 1.00 91.12 105 LEU A CA 1
ATOM 753 C C . LEU A 1 105 ? -18.682 1.207 0.579 1.00 91.12 105 LEU A C 1
ATOM 755 O O . LEU A 1 105 ? -18.131 2.052 -0.128 1.00 91.12 105 LEU A O 1
ATOM 759 N N . PRO A 1 106 ? -20.019 1.027 0.554 1.00 85.12 106 PRO A N 1
ATOM 760 C CA . PRO A 1 106 ? -20.897 1.662 -0.438 1.00 85.12 106 PRO A CA 1
ATOM 761 C C . PRO A 1 106 ? -20.836 3.195 -0.483 1.00 85.12 106 PRO A C 1
ATOM 763 O O . PRO A 1 106 ? -21.109 3.798 -1.517 1.00 85.12 106 PRO A O 1
ATOM 766 N N . CYS A 1 107 ? -20.505 3.831 0.639 1.00 86.88 107 CYS A N 1
ATOM 767 C CA . CYS A 1 107 ? -20.474 5.283 0.792 1.00 86.88 107 CYS A CA 1
ATOM 768 C C . CYS A 1 107 ? -19.077 5.900 0.639 1.00 86.88 107 CYS A C 1
ATOM 770 O O . CYS A 1 107 ? -18.960 7.123 0.721 1.00 86.88 107 CYS A O 1
ATOM 772 N N . LEU A 1 108 ? -18.030 5.095 0.427 1.00 91.69 108 LEU A N 1
ATOM 773 C CA . LEU A 1 108 ? -16.651 5.576 0.365 1.00 91.69 108 LEU A CA 1
ATOM 774 C C . LEU A 1 108 ? -15.986 5.243 -0.979 1.00 91.69 108 LEU A C 1
ATOM 776 O O . LEU A 1 108 ? -16.271 4.208 -1.580 1.00 91.69 108 LEU A O 1
ATOM 780 N N . PRO A 1 109 ? -15.074 6.105 -1.462 1.00 93.19 109 PRO A N 1
ATOM 781 C CA . PRO A 1 109 ? -14.245 5.791 -2.620 1.00 93.19 109 PRO A CA 1
ATOM 782 C C . PRO A 1 109 ? -13.260 4.644 -2.309 1.00 93.19 109 PRO A C 1
ATOM 784 O O . PRO A 1 109 ? -12.970 4.373 -1.143 1.00 93.19 109 PRO A O 1
ATOM 787 N N . PRO A 1 110 ? -12.671 3.998 -3.335 1.00 92.62 110 PRO A N 1
ATOM 788 C CA . PRO A 1 110 ? -11.706 2.908 -3.142 1.00 92.62 110 PRO A CA 1
ATOM 789 C C . PRO A 1 110 ? -10.363 3.379 -2.554 1.00 92.62 110 PRO A C 1
ATOM 791 O O . PRO A 1 110 ? -9.541 2.559 -2.153 1.00 92.62 110 PRO A O 1
ATOM 794 N N . LEU A 1 111 ? -10.132 4.693 -2.516 1.00 93.56 111 LEU A N 1
ATOM 795 C CA . LEU A 1 111 ? -9.010 5.331 -1.843 1.00 93.56 111 LEU A CA 1
ATOM 796 C C . LEU A 1 111 ? -9.511 6.579 -1.120 1.00 93.56 111 LEU A C 1
ATOM 798 O O . LEU A 1 111 ? -10.123 7.449 -1.740 1.00 93.56 111 LEU A O 1
ATOM 802 N N . LEU A 1 112 ? -9.199 6.678 0.168 1.00 93.88 112 LEU A N 1
ATOM 803 C CA . LEU A 1 112 ? -9.551 7.807 1.016 1.00 93.88 112 LEU A CA 1
ATOM 804 C C . LEU A 1 112 ? -8.352 8.183 1.886 1.00 93.88 112 LEU A C 1
ATOM 806 O O . LEU A 1 112 ? -7.719 7.311 2.478 1.00 93.88 112 LEU A O 1
ATOM 810 N N . PHE A 1 113 ? -8.069 9.480 1.984 1.00 95.56 113 PHE A N 1
ATOM 811 C CA . PHE A 1 113 ? -7.140 10.016 2.973 1.00 95.56 113 PHE A CA 1
ATOM 812 C C . PHE A 1 113 ? -7.953 10.607 4.124 1.00 95.56 113 PHE A C 1
ATOM 814 O O . PHE A 1 113 ? -8.807 11.463 3.894 1.00 95.56 113 PHE A O 1
ATOM 821 N N . VAL A 1 114 ? -7.721 10.126 5.345 1.00 95.25 114 VAL A N 1
ATOM 822 C CA . VAL A 1 114 ? -8.451 10.565 6.538 1.00 95.25 114 VAL A CA 1
ATOM 823 C C . VAL A 1 114 ? -7.509 11.370 7.416 1.00 95.25 114 VAL A C 1
ATOM 825 O O . VAL A 1 114 ? -6.480 10.864 7.858 1.00 95.25 114 VAL A O 1
ATOM 828 N N . GLU A 1 115 ? -7.870 12.619 7.678 1.00 95.38 115 GLU A N 1
ATOM 829 C CA . GLU A 1 115 ? -7.162 13.447 8.645 1.00 95.38 115 GLU A CA 1
ATOM 830 C C . GLU A 1 115 ? -7.542 13.021 10.068 1.00 95.38 115 GLU A C 1
ATOM 832 O O . GLU A 1 115 ? -8.713 13.044 10.454 1.00 95.38 115 GLU A O 1
ATOM 837 N N . ALA A 1 116 ? -6.546 12.621 10.856 1.00 94.50 116 ALA A N 1
ATOM 838 C CA . ALA A 1 116 ? -6.723 12.300 12.262 1.00 94.50 116 ALA A CA 1
ATOM 839 C C . ALA A 1 116 ? -6.402 13.526 13.121 1.00 94.50 116 ALA A C 1
ATOM 841 O O . ALA A 1 116 ? -5.283 14.034 13.100 1.00 94.50 116 ALA A O 1
ATOM 842 N N . GLN A 1 117 ? -7.362 13.969 13.932 1.00 93.44 117 GLN A N 1
ATOM 843 C CA . GLN A 1 117 ? -7.144 15.031 14.917 1.00 93.44 117 GLN A CA 1
ATOM 844 C C . GLN A 1 117 ? -6.437 14.470 16.160 1.00 93.44 117 GLN A C 1
ATOM 846 O O . GLN A 1 117 ? -7.037 14.298 17.218 1.00 93.44 117 GLN A O 1
ATOM 851 N N . GLY A 1 118 ? -5.157 14.137 16.017 1.00 91.56 118 GLY A N 1
ATOM 852 C CA . GLY A 1 118 ? -4.314 13.630 17.096 1.00 91.56 118 GLY A CA 1
ATOM 853 C C . GLY A 1 118 ? -2.848 13.976 16.885 1.00 91.56 118 GLY A C 1
ATOM 854 O O . GLY A 1 118 ? -2.453 14.458 15.827 1.00 91.56 118 GLY A O 1
ATOM 855 N N . GLN A 1 119 ? -2.035 13.735 17.908 1.00 93.12 119 GLN A N 1
ATOM 856 C CA . GLN A 1 119 ? -0.596 13.982 17.867 1.00 93.12 119 GLN A CA 1
ATOM 857 C C . GLN A 1 119 ? 0.162 12.697 18.175 1.00 93.12 119 GLN A C 1
ATOM 859 O O . GLN A 1 119 ? -0.268 11.892 19.002 1.00 93.12 119 GLN A O 1
ATOM 864 N N . ALA A 1 120 ? 1.308 12.522 17.519 1.00 93.12 120 ALA A N 1
ATOM 865 C CA . ALA A 1 120 ? 2.190 11.401 17.792 1.00 93.12 120 ALA A CA 1
ATOM 866 C C . ALA A 1 120 ? 2.785 11.514 19.204 1.00 93.12 120 ALA A C 1
ATOM 868 O O . ALA A 1 120 ? 3.315 12.550 19.604 1.00 93.12 120 ALA A O 1
ATOM 869 N N . GLN A 1 121 ? 2.723 10.414 19.940 1.00 95.00 121 GLN A N 1
ATOM 870 C CA . GLN A 1 121 ? 3.266 10.233 21.277 1.00 95.00 121 GLN A CA 1
ATOM 871 C C . GLN A 1 121 ? 4.437 9.252 21.209 1.00 95.00 121 GLN A C 1
ATOM 873 O O . GLN A 1 121 ? 4.466 8.362 20.359 1.00 95.00 121 GLN A O 1
ATOM 878 N N . LEU A 1 122 ? 5.416 9.410 22.101 1.00 94.00 122 LEU A N 1
ATOM 879 C CA . LEU A 1 122 ? 6.550 8.496 22.217 1.00 94.00 122 LEU A CA 1
ATOM 880 C C . LEU A 1 122 ? 6.306 7.518 23.367 1.00 94.00 122 LEU A C 1
ATOM 882 O O . LEU A 1 122 ? 6.051 7.929 24.498 1.00 94.00 122 LEU A O 1
ATOM 886 N N . ASP A 1 123 ? 6.419 6.226 23.092 1.00 88.19 123 ASP A N 1
ATOM 887 C CA . ASP A 1 123 ? 6.458 5.191 24.118 1.00 88.19 123 ASP A CA 1
ATOM 888 C C . ASP A 1 123 ? 7.797 5.278 24.867 1.00 88.19 123 ASP A C 1
ATOM 890 O O . ASP A 1 123 ? 8.874 5.111 24.287 1.00 88.19 123 ASP A O 1
ATOM 894 N N . GLY A 1 124 ? 7.727 5.554 26.171 1.00 83.88 124 GLY A N 1
ATOM 895 C CA . GLY A 1 124 ? 8.903 5.744 27.019 1.00 83.88 124 GLY A CA 1
ATOM 896 C C . GLY A 1 124 ? 9.777 4.496 27.181 1.00 83.88 124 GLY A C 1
ATOM 897 O O . GLY A 1 124 ? 10.967 4.630 27.466 1.00 83.88 124 GLY A O 1
ATOM 898 N N . PHE A 1 125 ? 9.229 3.297 26.973 1.00 81.81 125 PHE A N 1
ATOM 899 C CA . PHE A 1 125 ? 9.963 2.039 27.083 1.00 81.81 125 PHE A CA 1
ATOM 900 C C . PHE A 1 125 ? 10.564 1.618 25.742 1.00 81.81 125 PHE A C 1
ATOM 902 O O . PHE A 1 125 ? 11.751 1.305 25.656 1.00 81.81 125 PHE A O 1
ATOM 909 N N . THR A 1 126 ? 9.763 1.630 24.675 1.00 85.06 126 THR A N 1
ATOM 910 C CA . THR A 1 126 ? 10.209 1.144 23.358 1.00 85.06 126 THR A CA 1
ATOM 911 C C . THR A 1 126 ? 10.900 2.212 22.514 1.00 85.06 126 THR A C 1
ATOM 913 O O . THR A 1 126 ? 11.517 1.876 21.502 1.00 85.06 126 THR A O 1
ATOM 916 N N . ARG A 1 127 ? 10.792 3.494 22.900 1.00 89.25 127 ARG A N 1
ATOM 917 C CA . ARG A 1 127 ? 11.165 4.664 22.082 1.00 89.25 127 ARG A CA 1
ATOM 918 C C . ARG A 1 127 ? 10.520 4.650 20.689 1.00 89.25 127 ARG A C 1
ATOM 920 O O . ARG A 1 127 ? 11.050 5.241 19.753 1.00 89.25 127 ARG A O 1
ATOM 927 N N . SER A 1 128 ? 9.391 3.960 20.540 1.00 91.50 128 SER A N 1
ATOM 928 C CA . SER A 1 128 ? 8.602 3.908 19.310 1.00 91.50 128 SER A CA 1
ATOM 929 C C . SER A 1 128 ? 7.411 4.859 19.423 1.00 91.50 128 SER A C 1
ATOM 931 O O . SER A 1 128 ? 6.959 5.163 20.524 1.00 91.50 128 SER A O 1
ATOM 933 N N . SER A 1 129 ? 6.914 5.363 18.297 1.00 94.62 129 SER A N 1
ATOM 934 C CA . SER A 1 129 ? 5.820 6.335 18.288 1.00 94.62 129 SER A CA 1
ATOM 935 C C . SER A 1 129 ? 4.458 5.672 18.084 1.00 94.62 129 SER A C 1
ATOM 937 O O . SER A 1 129 ? 4.352 4.652 17.399 1.00 94.62 129 SER A O 1
ATOM 939 N N . TYR A 1 130 ? 3.418 6.267 18.661 1.00 95.94 130 TYR A N 1
ATOM 940 C CA . TYR A 1 130 ? 2.022 5.880 18.460 1.00 95.94 130 TYR A CA 1
ATOM 941 C C . TYR A 1 130 ? 1.106 7.111 18.438 1.00 95.94 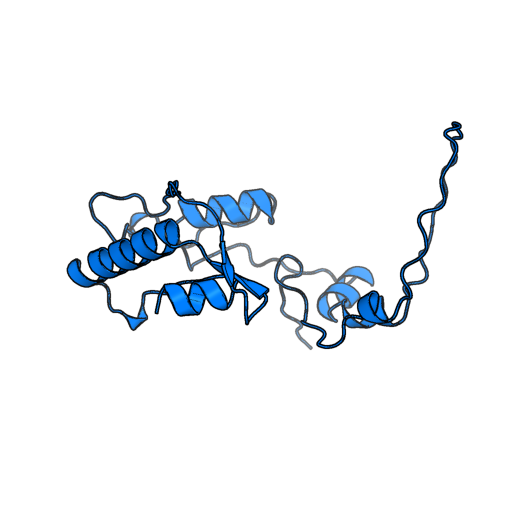130 TYR A C 1
ATOM 943 O O . TYR A 1 130 ? 1.468 8.172 18.939 1.00 95.94 130 TYR A O 1
ATOM 951 N N . ASN A 1 131 ? -0.080 6.983 17.856 1.00 97.19 131 ASN A N 1
ATOM 952 C CA . ASN A 1 131 ? -1.123 8.000 17.812 1.00 97.19 131 ASN A CA 1
ATOM 953 C C . ASN A 1 131 ? -2.477 7.330 18.082 1.00 97.19 131 ASN A C 1
ATOM 955 O O . ASN A 1 131 ? -2.962 6.516 17.290 1.00 97.19 131 ASN A O 1
ATOM 959 N N . THR A 1 132 ? -3.085 7.679 19.214 1.00 96.25 132 THR A N 1
ATOM 960 C CA . THR A 1 132 ? -4.355 7.102 19.680 1.00 96.25 132 THR A CA 1
ATOM 961 C C . THR A 1 132 ? -5.548 7.504 18.815 1.00 96.25 132 THR A C 1
ATOM 963 O O . THR A 1 132 ? -6.437 6.682 18.595 1.00 96.25 132 THR A O 1
ATOM 966 N N . ALA A 1 133 ? -5.561 8.725 18.269 1.00 97.31 133 ALA A N 1
ATOM 967 C CA . ALA A 1 133 ? -6.632 9.175 17.380 1.00 97.31 133 ALA A CA 1
ATOM 968 C C . ALA A 1 133 ? -6.620 8.393 16.058 1.00 97.31 133 ALA A C 1
ATOM 970 O O . ALA A 1 133 ? -7.666 7.931 15.602 1.00 97.31 133 ALA A O 1
ATOM 971 N N . GLU A 1 134 ? -5.433 8.186 15.478 1.00 97.50 134 GLU A N 1
ATOM 972 C CA . GLU A 1 134 ? -5.262 7.338 14.293 1.00 97.50 134 GLU A CA 1
ATOM 973 C C . GLU A 1 134 ? -5.669 5.892 14.578 1.00 97.50 134 GLU A C 1
ATOM 975 O O . GLU A 1 134 ? -6.410 5.304 13.793 1.00 97.50 134 GLU A O 1
ATOM 980 N N . ALA A 1 135 ? -5.245 5.331 15.717 1.00 97.12 135 ALA A N 1
ATOM 981 C CA . ALA A 1 135 ? -5.591 3.961 16.088 1.00 97.12 135 ALA A CA 1
ATOM 982 C C . ALA A 1 135 ? -7.112 3.770 16.187 1.00 97.12 135 ALA A C 1
ATOM 984 O O . ALA A 1 135 ? -7.654 2.827 15.618 1.00 97.12 135 ALA A O 1
ATOM 985 N N . HIS A 1 136 ? -7.818 4.716 16.809 1.00 96.94 136 HIS A N 1
ATOM 986 C CA . HIS A 1 136 ? -9.276 4.679 16.899 1.00 96.94 136 HIS A CA 1
ATOM 987 C C . HIS A 1 136 ? -9.961 4.755 15.522 1.00 96.94 136 HIS A C 1
ATOM 989 O O . HIS A 1 136 ? -10.923 4.027 15.268 1.00 96.94 136 HIS A O 1
ATOM 995 N N . ILE A 1 137 ? -9.470 5.604 14.611 1.00 96.94 137 ILE A N 1
ATOM 996 C CA . ILE A 1 137 ? -9.982 5.686 13.232 1.00 96.94 137 ILE A CA 1
ATOM 997 C C . ILE A 1 137 ? -9.767 4.359 12.496 1.00 96.94 137 ILE A C 1
ATOM 999 O O . ILE A 1 137 ? -10.691 3.875 11.835 1.00 96.94 137 ILE A O 1
ATOM 1003 N N . VAL A 1 138 ? -8.587 3.748 12.635 1.00 97.25 138 VAL A N 1
ATOM 1004 C CA . VAL A 1 138 ? -8.274 2.446 12.032 1.00 97.25 138 VAL A CA 1
ATOM 1005 C C . VAL A 1 138 ? -9.220 1.372 12.560 1.00 97.25 138 VAL A C 1
ATOM 1007 O O . VAL A 1 138 ? -9.886 0.724 11.755 1.00 97.25 138 VAL A O 1
ATOM 1010 N N . SER A 1 139 ? -9.364 1.225 13.880 1.00 96.69 139 SER A N 1
ATOM 1011 C CA . SER A 1 139 ? -10.241 0.207 14.475 1.00 96.69 139 SER A CA 1
ATOM 1012 C C . SER A 1 139 ? -11.697 0.375 14.037 1.00 96.69 139 SER A C 1
ATOM 1014 O O . SER A 1 139 ? -12.352 -0.608 13.694 1.00 96.69 139 SER A O 1
ATOM 1016 N N . ARG A 1 140 ? -12.201 1.615 13.957 1.00 95.81 140 ARG A N 1
ATOM 1017 C CA . ARG A 1 140 ? -13.552 1.895 13.439 1.00 95.81 140 ARG A CA 1
ATOM 1018 C C . ARG A 1 140 ? -13.706 1.551 11.961 1.00 95.81 140 ARG A C 1
ATOM 1020 O O . ARG A 1 140 ? -14.754 1.053 11.565 1.00 95.81 140 ARG A O 1
ATOM 1027 N N . THR A 1 141 ? -12.686 1.824 11.154 1.00 95.69 141 THR A N 1
ATOM 1028 C CA . THR A 1 141 ? -12.703 1.514 9.717 1.00 95.69 141 THR A CA 1
ATOM 1029 C C . THR A 1 141 ? -12.701 0.005 9.492 1.00 95.69 141 THR A C 1
ATOM 1031 O O . THR A 1 141 ? -13.482 -0.491 8.686 1.00 95.69 141 THR A O 1
ATOM 1034 N N . VAL A 1 142 ? -11.877 -0.732 10.242 1.00 96.44 142 VAL A N 1
ATOM 1035 C CA . VAL A 1 142 ? -11.849 -2.200 10.203 1.00 96.44 142 VAL A CA 1
ATOM 1036 C C . VAL A 1 142 ? -13.197 -2.770 10.635 1.00 96.44 142 VAL A C 1
ATOM 1038 O O . VAL A 1 142 ? -13.754 -3.577 9.902 1.00 96.44 142 VAL A O 1
ATOM 1041 N N . ALA A 1 143 ? -13.766 -2.310 11.754 1.00 96.06 143 ALA A N 1
ATOM 1042 C CA . ALA A 1 143 ? -15.092 -2.747 12.194 1.00 96.06 143 ALA A CA 1
ATOM 1043 C C . ALA A 1 143 ? -16.159 -2.515 11.111 1.00 96.06 143 ALA A C 1
ATOM 1045 O O . ALA A 1 143 ? -16.877 -3.442 10.756 1.00 96.06 143 ALA A O 1
ATOM 1046 N N . ALA A 1 144 ? -16.183 -1.328 10.495 1.00 95.50 144 ALA A N 1
ATOM 1047 C CA . ALA A 1 144 ? -17.118 -1.025 9.414 1.00 95.50 144 ALA A CA 1
ATOM 1048 C C . ALA A 1 144 ? -16.950 -1.945 8.189 1.00 95.50 144 ALA A C 1
ATOM 1050 O O . ALA A 1 144 ? -17.946 -2.304 7.564 1.00 95.50 144 ALA A O 1
ATOM 1051 N N . LEU A 1 145 ? -15.721 -2.339 7.834 1.00 96.19 145 LEU A N 1
ATOM 1052 C CA . LEU A 1 145 ? -15.469 -3.302 6.752 1.00 96.19 145 LEU A CA 1
ATOM 1053 C C . LEU A 1 145 ? -16.032 -4.687 7.091 1.00 96.19 145 LEU A C 1
ATOM 1055 O O . LEU A 1 145 ? -16.717 -5.284 6.260 1.00 96.19 145 LEU A O 1
ATOM 1059 N N . LEU A 1 146 ? -15.786 -5.168 8.311 1.00 96.62 146 LEU A N 1
ATOM 1060 C CA . LEU A 1 146 ? -16.291 -6.461 8.782 1.00 96.62 146 LEU A CA 1
ATOM 1061 C C . LEU A 1 146 ? -17.826 -6.475 8.847 1.00 96.62 146 LEU A C 1
ATOM 1063 O O . LEU A 1 146 ? -18.451 -7.423 8.376 1.00 96.62 146 LEU A O 1
ATOM 1067 N N . ASP A 1 147 ? -18.436 -5.394 9.340 1.00 95.88 147 ASP A N 1
ATOM 1068 C CA . ASP A 1 147 ? -19.895 -5.226 9.397 1.00 95.88 147 ASP A CA 1
ATOM 1069 C C . ASP A 1 147 ? -20.540 -5.214 7.997 1.00 95.88 147 ASP A C 1
ATOM 1071 O O . ASP A 1 147 ? -21.707 -5.570 7.843 1.00 95.88 147 ASP A O 1
ATOM 1075 N N . ASN A 1 148 ? -19.781 -4.837 6.959 1.00 94.88 148 ASN A N 1
ATOM 1076 C CA . ASN A 1 148 ? -20.202 -4.889 5.553 1.00 94.88 148 ASN A CA 1
ATOM 1077 C C . ASN A 1 148 ? -19.835 -6.215 4.856 1.00 94.88 148 ASN A C 1
ATOM 1079 O O . ASN A 1 148 ? -19.976 -6.329 3.638 1.00 94.88 148 ASN A O 1
ATOM 1083 N N . GLY A 1 149 ? -19.401 -7.229 5.609 1.00 95.12 149 GLY A N 1
ATOM 1084 C CA . GLY A 1 149 ? -19.182 -8.587 5.108 1.00 95.12 149 GLY A CA 1
ATOM 1085 C C . GLY A 1 149 ? -17.815 -8.839 4.473 1.00 95.12 149 GLY A C 1
ATOM 1086 O O . GLY A 1 149 ? -17.640 -9.879 3.843 1.00 95.12 149 GLY A O 1
ATOM 1087 N N . VAL A 1 150 ? -16.848 -7.928 4.630 1.00 96.06 150 VAL A N 1
ATOM 1088 C CA . VAL A 1 150 ? -15.454 -8.190 4.239 1.00 96.06 150 VAL A CA 1
ATOM 1089 C C . VAL A 1 150 ? -14.841 -9.175 5.232 1.00 96.06 150 VAL A C 1
ATOM 1091 O O . VAL A 1 150 ? -14.951 -8.987 6.446 1.00 96.06 150 VAL A O 1
ATOM 1094 N N . CYS A 1 151 ? -14.177 -10.222 4.746 1.00 97.19 151 CYS A N 1
ATOM 1095 C CA . CYS A 1 151 ? -13.536 -11.193 5.627 1.00 97.19 151 CYS A CA 1
ATOM 1096 C C . CYS A 1 151 ? -12.305 -10.572 6.300 1.00 97.19 151 CYS A C 1
ATOM 1098 O O . CYS A 1 151 ? -11.515 -9.880 5.660 1.00 97.19 151 CYS A O 1
ATOM 1100 N N . ALA A 1 152 ? -12.080 -10.872 7.582 1.00 96.56 152 ALA A N 1
ATOM 1101 C CA . ALA A 1 152 ? -10.922 -10.351 8.318 1.00 96.56 152 ALA A CA 1
ATOM 1102 C C . ALA A 1 152 ? -9.572 -10.691 7.654 1.00 96.56 152 ALA A C 1
ATOM 1104 O O . ALA A 1 152 ? -8.637 -9.901 7.723 1.00 96.56 152 ALA A O 1
ATOM 1105 N N . GLU A 1 153 ? -9.485 -11.833 6.969 1.00 97.69 153 GLU A N 1
ATOM 1106 C CA . GLU A 1 153 ? -8.294 -12.275 6.229 1.00 97.69 153 GLU A CA 1
ATOM 1107 C C . GLU A 1 153 ? -7.984 -11.406 4.995 1.00 97.69 153 GLU A C 1
ATOM 1109 O O . GLU A 1 153 ? -6.849 -11.382 4.520 1.00 97.69 153 GLU A O 1
ATOM 1114 N N . GLU A 1 154 ? -8.973 -10.667 4.489 1.00 96.06 154 GLU A N 1
ATOM 1115 C CA . GLU A 1 154 ? -8.836 -9.747 3.354 1.00 96.06 154 GLU A CA 1
ATOM 1116 C C . GLU A 1 154 ? -8.405 -8.338 3.795 1.00 96.06 154 GLU A C 1
ATOM 1118 O O . GLU A 1 154 ? -8.081 -7.493 2.956 1.00 96.06 154 GLU A O 1
ATOM 1123 N N . VAL A 1 155 ? -8.377 -8.069 5.107 1.00 96.88 155 VAL A N 1
ATOM 1124 C CA . VAL A 1 155 ? -8.057 -6.756 5.678 1.00 96.88 155 VAL A CA 1
ATOM 1125 C C . VAL A 1 155 ? -6.637 -6.747 6.239 1.00 96.88 155 VAL A C 1
ATOM 1127 O O . VAL A 1 155 ? -6.300 -7.467 7.174 1.00 96.88 155 VAL A O 1
ATOM 1130 N N . GLY A 1 156 ? -5.797 -5.862 5.699 1.00 96.56 156 GLY A N 1
ATOM 1131 C CA . GLY A 1 156 ? -4.443 -5.619 6.194 1.00 96.56 156 GLY A CA 1
ATOM 1132 C C . GLY A 1 156 ? -4.281 -4.206 6.746 1.00 96.56 156 GLY A C 1
ATOM 1133 O O . GLY A 1 156 ? -4.594 -3.234 6.062 1.00 96.56 156 GLY A O 1
ATOM 1134 N N . VAL A 1 157 ? -3.725 -4.084 7.955 1.00 97.38 157 VAL A N 1
ATOM 1135 C CA . VAL A 1 157 ? -3.293 -2.801 8.534 1.00 97.38 157 VAL A CA 1
ATOM 1136 C C . VAL A 1 157 ? -1.768 -2.735 8.501 1.00 97.38 157 VAL A C 1
ATOM 1138 O O . VAL A 1 157 ? -1.092 -3.586 9.079 1.00 97.38 157 VAL A O 1
ATOM 1141 N N . ILE A 1 158 ? -1.220 -1.726 7.824 1.00 96.56 158 ILE A N 1
ATOM 1142 C CA . ILE A 1 158 ? 0.227 -1.508 7.703 1.00 96.56 158 ILE A CA 1
ATOM 1143 C C . ILE A 1 158 ? 0.614 -0.298 8.553 1.00 96.56 158 ILE A C 1
ATOM 1145 O O . ILE A 1 158 ? 0.041 0.779 8.408 1.00 96.56 158 ILE A O 1
ATOM 1149 N N . CYS A 1 159 ? 1.612 -0.464 9.422 1.00 94.81 159 CYS A N 1
ATOM 1150 C CA . CYS A 1 159 ? 2.158 0.607 10.254 1.00 94.81 159 CYS A CA 1
ATOM 1151 C C . CYS A 1 159 ? 3.687 0.546 10.262 1.00 94.81 159 CYS A C 1
ATOM 1153 O O . CYS A 1 159 ? 4.266 -0.539 10.298 1.00 94.81 159 CYS A O 1
ATOM 1155 N N . PHE A 1 160 ? 4.347 1.706 10.288 1.00 92.31 160 PHE A N 1
ATOM 1156 C CA . PHE A 1 160 ? 5.812 1.777 10.363 1.00 92.31 160 PHE A CA 1
ATOM 1157 C C . PHE A 1 160 ? 6.363 1.644 11.788 1.00 92.31 160 PHE A C 1
ATOM 1159 O O . PHE A 1 160 ? 7.515 1.252 11.966 1.00 92.31 160 PHE A O 1
ATOM 1166 N N . TYR A 1 161 ? 5.554 1.948 12.806 1.00 93.81 161 TYR A N 1
ATOM 1167 C CA . TYR A 1 161 ? 5.986 1.947 14.202 1.00 93.81 161 TYR A CA 1
ATOM 1168 C C . TYR A 1 161 ? 5.409 0.765 14.973 1.00 93.81 161 TYR A C 1
ATOM 1170 O O . TYR A 1 161 ? 4.205 0.512 14.954 1.00 93.81 161 TYR A O 1
ATOM 1178 N N . ARG A 1 162 ? 6.277 0.067 15.712 1.00 92.75 162 ARG A N 1
ATOM 1179 C CA . ARG A 1 162 ? 5.889 -1.084 16.533 1.00 92.75 162 ARG A CA 1
ATOM 1180 C C . ARG A 1 162 ? 4.948 -0.695 17.675 1.00 92.75 162 ARG A C 1
ATOM 1182 O O . ARG A 1 162 ? 4.035 -1.464 17.959 1.00 92.75 162 ARG A O 1
ATOM 1189 N N . ALA A 1 163 ? 5.137 0.474 18.298 1.00 94.44 163 ALA A N 1
ATOM 1190 C CA . ALA A 1 163 ? 4.192 0.960 19.307 1.00 94.44 163 ALA A CA 1
ATOM 1191 C C . ALA A 1 163 ? 2.795 1.159 18.702 1.00 94.44 163 ALA A C 1
ATOM 1193 O O . ALA A 1 163 ? 1.837 0.646 19.263 1.00 94.44 163 ALA A O 1
ATOM 1194 N N . GLN A 1 164 ? 2.685 1.759 17.510 1.00 96.81 164 GLN A N 1
ATOM 1195 C CA . GLN A 1 164 ? 1.397 1.908 16.821 1.00 96.81 164 GLN A CA 1
ATOM 1196 C C . GLN A 1 164 ? 0.708 0.568 16.528 1.00 96.81 164 GLN A C 1
ATOM 1198 O O . GLN A 1 164 ? -0.497 0.445 16.729 1.00 96.81 164 GLN A O 1
ATOM 1203 N N . VAL A 1 165 ? 1.461 -0.458 16.110 1.00 95.00 165 VAL A N 1
ATOM 1204 C CA . VAL A 1 165 ? 0.907 -1.812 15.918 1.00 95.00 165 VAL A CA 1
ATOM 1205 C C . VAL A 1 165 ? 0.300 -2.344 17.216 1.00 95.00 165 VAL A C 1
ATOM 1207 O O . VAL A 1 165 ? -0.788 -2.910 17.191 1.00 95.00 165 VAL A O 1
ATOM 1210 N N . ASN A 1 166 ? 0.988 -2.158 18.344 1.00 93.06 166 ASN A N 1
ATOM 1211 C CA . ASN A 1 166 ? 0.484 -2.587 19.647 1.00 93.06 166 ASN A CA 1
ATOM 1212 C C . ASN A 1 166 ? -0.722 -1.760 20.110 1.00 93.06 166 ASN A C 1
ATOM 1214 O O . ASN A 1 166 ? -1.560 -2.292 20.816 1.00 93.06 166 ASN A O 1
ATOM 1218 N N . THR A 1 167 ? -0.805 -0.481 19.741 1.00 94.38 167 THR A N 1
ATOM 1219 C CA . THR A 1 167 ? -1.939 0.388 20.090 1.00 94.38 167 THR A CA 1
ATOM 1220 C C . THR A 1 167 ? -3.209 0.041 19.308 1.00 94.38 167 THR A C 1
ATOM 1222 O O . THR A 1 167 ? -4.303 0.266 19.812 1.00 94.38 167 THR A O 1
ATOM 1225 N N . ILE A 1 168 ? -3.082 -0.469 18.078 1.00 94.69 168 ILE A N 1
ATOM 1226 C CA . ILE A 1 168 ? -4.228 -0.848 17.230 1.00 94.69 168 ILE A CA 1
ATOM 1227 C C . ILE A 1 168 ? -4.769 -2.245 17.574 1.00 94.69 168 ILE A C 1
ATOM 1229 O O . ILE A 1 168 ? -5.961 -2.489 17.390 1.00 94.69 168 ILE A O 1
ATOM 1233 N N . ARG A 1 169 ? -3.891 -3.158 18.005 1.00 89.06 169 ARG A N 1
ATOM 1234 C CA . ARG A 1 169 ? -4.233 -4.539 18.380 1.00 89.06 169 ARG A CA 1
ATOM 1235 C C . ARG A 1 169 ? -4.977 -4.613 19.705 1.00 89.06 169 ARG A C 1
ATOM 1237 O O . ARG A 1 169 ? -5.877 -5.474 19.779 1.00 89.06 169 ARG A O 1
#

InterPro domains:
  IPR027417 P-loop containing nucleoside triphosphate hydrolase [G3DSA:3.40.50.300] (73-169)
  IPR027417 P-loop containing nucleoside triphosphate hydrolase [SSF52540] (1-168)
  IPR041679 DNA2/NAM7 helicase-like, C-terminal [PF13087] (53-169)
  IPR050534 Coronaviruses polyprotein 1ab [PTHR43788] (1-169)

Organism: NCBI:txid47775

Sequence (169 aa):
LVAAGDPLQLPPVIATPAYLSLPAQPASAGGATHGSSAASGTASAGPLDSLLRPLFVRLSQIGHESHLLTYQYRCHPQLSGIANAAFYGGKLRDGCSASDRRPLLPCLPPLLFVEAQGQAQLDGFTRSSYNTAEAHIVSRTVAALLDNGVCAEEVGVICFYRAQVNTIR